Protein AF-A0A484ZWS9-F1 (afdb_monomer_lite)

Sequence (128 aa):
MSVKRSVTTTIARMLIAIVVLSVLSTGLAIITLIASRTDAEAVNISGSLRMQSYRLAYDLTTNSPDLEEHIRQYDLSLKAPALAEFKRFYSPSDIQNEYRLLLERWSLLESELKGNRPKTISISYQTM

Radius of gyration: 26.7 Å; chains: 1; bounding box: 57×37×85 Å

pLDDT: mean 86.54, std 16.86, range [37.75, 98.31]

Organism: NCBI:txid82979

Secondary structure (DSSP, 8-state):
------HHHHHHHHHHHHHHHHHHHHHHHHHHHHHHTTHHHHHHHHHHHHHHHHHHHHHHHHT-TTHHHHHHHHHHHHT-HHHHGGGSTTS-HHHHHHHHHHHHHHHHHHHHHTT---S---------

InterPro domains:
  IPR029095 NarX-like, N-terminal [PF13675] (35-113)
  IPR042295 NarX-like, N-terminal domain superfamily [G3DSA:1.20.120.960] (38-126)

Foldseek 3Di:
DDDDDDPVVVVVVVVVVVVVVVCVVVV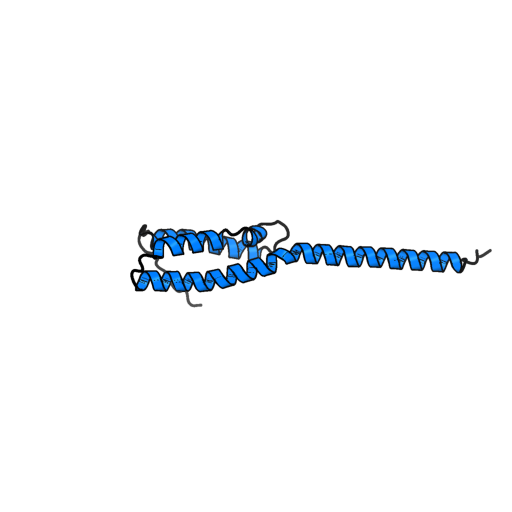VVVVVCVVCVLVVVLVVLVVVLVVLVVVLVVCVVVVNPCNVVSLVVSVCSLPPPSLVVCPDPPHDVVSVVVSVVVVVVSVQVSCVSVVNDDPDDPPPPPDD

Structure (mmCIF, N/CA/C/O backbone):
data_AF-A0A484ZWS9-F1
#
_entry.id   AF-A0A484ZWS9-F1
#
loop_
_atom_site.group_PDB
_atom_site.id
_atom_site.type_symbol
_atom_site.label_atom_id
_atom_site.label_alt_id
_atom_site.label_comp_id
_atom_site.label_asym_id
_atom_site.label_entity_id
_atom_site.label_seq_id
_atom_site.pdbx_PDB_ins_code
_atom_site.Cartn_x
_atom_site.Cartn_y
_atom_site.Cartn_z
_atom_site.occupancy
_atom_site.B_iso_or_equiv
_atom_site.auth_seq_id
_atom_site.auth_comp_id
_atom_site.auth_asym_id
_atom_site.auth_atom_id
_atom_site.pdbx_PDB_model_num
ATOM 1 N N . MET A 1 1 ? 30.458 -8.458 -58.199 1.00 43.34 1 MET A N 1
ATOM 2 C CA . MET A 1 1 ? 31.166 -7.244 -57.736 1.00 43.34 1 MET A CA 1
ATOM 3 C C . MET A 1 1 ? 30.618 -6.896 -56.354 1.00 43.34 1 MET A C 1
ATOM 5 O O . MET A 1 1 ? 29.456 -6.534 -56.252 1.00 43.34 1 MET A O 1
ATOM 9 N N . SER A 1 2 ? 31.375 -7.154 -55.282 1.00 51.84 2 SER A N 1
ATOM 10 C CA . SER A 1 2 ? 30.910 -6.920 -53.904 1.00 51.84 2 SER A CA 1
ATOM 11 C C . SER A 1 2 ? 30.944 -5.421 -53.612 1.00 51.84 2 SER A C 1
ATOM 13 O O . SER A 1 2 ? 32.006 -4.802 -53.694 1.00 51.84 2 SER A O 1
ATOM 15 N N . VAL A 1 3 ? 29.790 -4.818 -53.330 1.00 62.91 3 VAL A N 1
ATOM 16 C CA . VAL A 1 3 ? 29.708 -3.402 -52.959 1.00 62.91 3 VAL A CA 1
ATOM 17 C C . VAL A 1 3 ? 30.389 -3.241 -51.598 1.00 62.91 3 VAL A C 1
ATOM 19 O O . VAL A 1 3 ? 29.860 -3.688 -50.578 1.00 62.91 3 VAL A O 1
ATOM 22 N N . LYS A 1 4 ? 31.584 -2.632 -51.568 1.00 63.12 4 LYS A N 1
ATOM 23 C CA . LYS A 1 4 ? 32.278 -2.291 -50.317 1.00 63.12 4 LYS A CA 1
ATOM 24 C C . LYS A 1 4 ? 31.361 -1.376 -49.500 1.00 63.12 4 LYS A C 1
ATOM 26 O O . LYS A 1 4 ? 31.034 -0.276 -49.938 1.00 63.12 4 LYS A O 1
ATOM 31 N N . ARG A 1 5 ? 30.910 -1.835 -48.328 1.00 67.00 5 ARG A N 1
ATOM 32 C CA . ARG A 1 5 ? 30.087 -1.014 -47.429 1.00 67.00 5 ARG A CA 1
ATOM 33 C C . ARG A 1 5 ? 30.910 0.186 -46.965 1.00 67.00 5 ARG A C 1
ATOM 35 O O . ARG A 1 5 ? 32.019 0.013 -46.467 1.00 67.00 5 ARG A O 1
ATOM 42 N N . SER A 1 6 ? 30.364 1.390 -47.126 1.00 83.69 6 SER A N 1
ATOM 43 C CA . SER A 1 6 ? 30.998 2.608 -46.622 1.00 83.69 6 SER A CA 1
ATOM 44 C C . SER A 1 6 ? 31.095 2.560 -45.095 1.00 83.69 6 SER A C 1
ATOM 46 O O . SER A 1 6 ? 30.120 2.246 -44.398 1.00 83.69 6 SER A O 1
ATOM 48 N N . VAL A 1 7 ? 32.279 2.884 -44.574 1.00 85.75 7 VAL A N 1
ATOM 49 C CA . VAL A 1 7 ? 32.543 2.996 -43.134 1.00 85.75 7 VAL A CA 1
ATOM 50 C C . VAL A 1 7 ? 31.594 4.023 -42.510 1.00 85.75 7 VAL A C 1
ATOM 52 O O . VAL A 1 7 ? 30.977 3.738 -41.488 1.00 85.75 7 VAL A O 1
ATOM 55 N N . THR A 1 8 ? 31.363 5.152 -43.184 1.00 89.50 8 THR A N 1
ATOM 56 C CA . THR A 1 8 ? 30.442 6.210 -42.742 1.00 89.50 8 THR A CA 1
ATOM 57 C C . THR A 1 8 ? 29.016 5.697 -42.564 1.00 89.50 8 THR A C 1
ATOM 59 O O . THR A 1 8 ? 28.387 5.961 -41.544 1.00 89.50 8 THR A O 1
ATOM 62 N N . THR A 1 9 ? 28.504 4.909 -43.516 1.00 89.06 9 THR A N 1
ATOM 63 C CA . THR A 1 9 ? 27.156 4.325 -43.417 1.00 89.06 9 THR A CA 1
ATOM 64 C C . THR A 1 9 ? 27.061 3.320 -42.270 1.00 89.06 9 THR A C 1
ATOM 66 O O . THR A 1 9 ? 26.025 3.221 -41.617 1.00 89.06 9 THR A O 1
ATOM 69 N N . THR A 1 10 ? 28.140 2.582 -42.005 1.00 91.06 10 THR A N 1
ATOM 70 C CA . THR A 1 10 ? 28.199 1.626 -40.892 1.00 91.06 10 THR A CA 1
ATOM 71 C C . THR A 1 10 ? 28.196 2.357 -39.549 1.00 91.06 10 THR A C 1
ATOM 73 O O . THR A 1 10 ? 27.390 2.022 -38.685 1.00 91.06 10 THR A O 1
ATOM 76 N N . ILE A 1 11 ? 29.009 3.408 -39.404 1.00 94.38 11 ILE A N 1
ATOM 77 C CA . ILE A 1 11 ? 29.041 4.263 -38.208 1.00 94.38 11 ILE A CA 1
ATOM 78 C C . ILE A 1 11 ? 27.679 4.921 -37.971 1.00 94.38 11 ILE A C 1
ATOM 80 O O . ILE A 1 11 ? 27.149 4.824 -36.869 1.00 94.38 11 ILE A O 1
ATOM 84 N N . ALA A 1 12 ? 27.067 5.516 -38.999 1.00 95.12 12 ALA A N 1
ATOM 85 C CA . ALA A 1 12 ? 25.756 6.151 -38.873 1.00 95.12 12 ALA A CA 1
ATOM 86 C C . ALA A 1 12 ? 24.679 5.166 -38.384 1.00 95.12 12 ALA A C 1
ATOM 88 O O . ALA A 1 12 ? 23.909 5.490 -37.485 1.00 95.12 12 ALA A O 1
ATOM 89 N N . ARG A 1 13 ? 24.658 3.935 -38.915 1.00 94.94 13 ARG A N 1
ATOM 90 C CA . ARG A 1 13 ? 23.730 2.886 -38.459 1.00 94.94 13 ARG A CA 1
ATOM 91 C C . ARG A 1 13 ? 23.970 2.486 -37.006 1.00 94.94 13 ARG A C 1
ATOM 93 O O . ARG A 1 13 ? 23.000 2.310 -36.277 1.00 94.94 13 ARG A O 1
ATOM 100 N N . MET A 1 14 ? 25.229 2.357 -36.584 1.00 96.75 14 MET A N 1
ATOM 101 C CA . MET A 1 14 ? 25.560 2.044 -35.190 1.00 96.75 14 MET A CA 1
ATOM 102 C C . MET A 1 14 ? 25.134 3.170 -34.247 1.00 96.75 14 MET A C 1
ATOM 104 O O . MET A 1 14 ? 24.515 2.893 -33.227 1.00 96.75 14 MET A O 1
ATOM 108 N N . LEU A 1 15 ? 25.388 4.433 -34.604 1.00 97.56 15 LEU A N 1
ATOM 109 C CA . LEU A 1 15 ? 24.958 5.583 -33.806 1.00 97.56 15 LEU A CA 1
ATOM 110 C C . LEU A 1 15 ? 23.432 5.651 -33.685 1.00 97.56 15 LEU A C 1
ATOM 112 O O . LEU A 1 15 ? 22.921 5.836 -32.586 1.00 97.56 15 LEU A O 1
ATOM 116 N N . ILE A 1 16 ? 22.698 5.423 -34.780 1.00 97.75 16 ILE A N 1
ATOM 117 C CA . ILE A 1 16 ? 21.231 5.336 -34.743 1.00 97.75 16 ILE A CA 1
ATOM 118 C C . ILE A 1 16 ? 20.784 4.192 -33.827 1.00 97.75 16 ILE A C 1
ATOM 120 O O . ILE A 1 16 ? 19.908 4.396 -32.993 1.00 97.75 16 ILE A O 1
ATOM 124 N N . ALA A 1 17 ? 21.396 3.010 -33.936 1.00 97.69 17 ALA A N 1
ATOM 125 C CA . ALA A 1 17 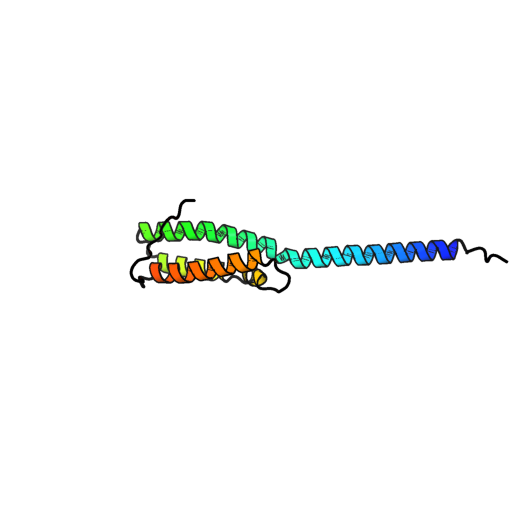? 21.059 1.873 -33.083 1.00 97.69 17 ALA A CA 1
ATOM 126 C C . ALA A 1 17 ? 21.303 2.173 -31.594 1.00 97.69 17 ALA A C 1
ATOM 128 O O . ALA A 1 17 ? 20.456 1.848 -30.765 1.00 97.69 17 ALA A O 1
ATOM 129 N N . ILE A 1 18 ? 22.410 2.844 -31.259 1.00 98.19 18 ILE A N 1
ATOM 130 C CA . ILE A 1 18 ? 22.720 3.282 -29.890 1.00 98.19 18 ILE A CA 1
ATOM 131 C C . ILE A 1 18 ? 21.664 4.271 -29.387 1.00 98.19 18 ILE A C 1
ATOM 133 O O . ILE A 1 18 ? 21.163 4.115 -28.276 1.00 98.19 18 ILE A O 1
ATOM 137 N N . VAL A 1 19 ? 21.294 5.266 -30.199 1.00 98.31 19 VAL A N 1
ATOM 138 C CA . VAL A 1 19 ? 20.271 6.255 -29.828 1.00 98.31 19 VAL A CA 1
ATOM 139 C C . VAL A 1 19 ? 18.919 5.582 -29.605 1.00 98.31 19 VAL A C 1
ATOM 141 O O . VAL A 1 19 ? 18.278 5.834 -28.589 1.00 98.31 19 VAL A O 1
ATOM 144 N N . VAL A 1 20 ? 18.502 4.689 -30.505 1.00 98.25 20 VAL A N 1
ATOM 145 C CA . VAL A 1 20 ? 17.245 3.940 -30.366 1.00 98.25 20 VAL A CA 1
ATOM 146 C C . VAL A 1 20 ? 17.254 3.099 -29.092 1.00 98.25 20 VAL A C 1
ATOM 148 O O . VAL A 1 20 ? 16.303 3.162 -28.316 1.00 98.25 20 VAL A O 1
ATOM 151 N N . LEU A 1 21 ? 18.335 2.358 -28.834 1.00 98.06 21 LEU A N 1
ATOM 152 C CA . LEU A 1 21 ? 18.462 1.550 -27.622 1.00 98.06 21 LEU A CA 1
ATOM 153 C C . LEU A 1 21 ? 18.415 2.413 -26.353 1.00 98.06 21 LEU A C 1
ATOM 155 O O . LEU A 1 21 ? 17.763 2.034 -25.381 1.00 98.06 21 LEU A O 1
ATOM 159 N N . SER A 1 22 ? 19.065 3.579 -26.375 1.00 98.25 22 SER A N 1
ATOM 160 C CA . SER A 1 22 ? 19.053 4.541 -25.270 1.00 98.25 22 SER A CA 1
ATOM 161 C C . SER A 1 22 ? 17.636 5.045 -24.986 1.00 98.25 22 SER A C 1
ATOM 163 O O . SER A 1 22 ? 17.155 4.919 -23.863 1.00 98.25 22 SER A O 1
ATOM 165 N N . VAL A 1 23 ? 16.915 5.505 -26.016 1.00 98.19 23 VAL A N 1
ATOM 166 C CA . VAL A 1 23 ? 15.531 5.993 -25.881 1.0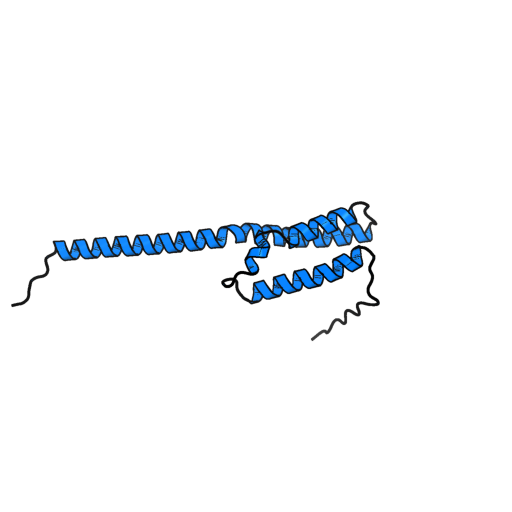0 98.19 23 VAL A CA 1
ATOM 167 C C . VAL A 1 23 ? 14.602 4.905 -25.348 1.00 98.19 23 VAL A C 1
ATOM 169 O O . VAL A 1 23 ? 13.801 5.175 -24.455 1.00 98.19 23 VAL A O 1
ATOM 172 N N . LEU A 1 24 ? 14.723 3.671 -25.842 1.00 98.19 24 LEU A N 1
ATOM 173 C CA . LEU A 1 24 ? 13.927 2.545 -25.349 1.00 98.19 24 LEU A CA 1
ATOM 174 C C . LEU A 1 24 ? 14.231 2.232 -23.880 1.00 98.19 24 LEU A C 1
ATOM 176 O O . LEU A 1 24 ? 13.308 2.034 -23.092 1.00 98.19 24 LEU A O 1
ATOM 180 N N . SER A 1 25 ? 15.510 2.234 -23.500 1.00 97.81 25 SER A N 1
ATOM 181 C CA . SER A 1 25 ? 15.939 1.955 -22.125 1.00 97.81 25 SER A CA 1
ATOM 182 C C . SER A 1 25 ? 15.445 3.031 -21.157 1.00 97.81 25 SER A C 1
ATOM 184 O O . SER A 1 25 ? 14.876 2.715 -20.114 1.00 97.81 25 SER A O 1
ATOM 186 N N . THR A 1 26 ? 15.597 4.307 -21.517 1.00 97.75 26 THR A N 1
ATOM 187 C CA . THR A 1 26 ? 15.095 5.431 -20.718 1.00 97.75 26 THR A CA 1
ATOM 188 C C . THR A 1 26 ? 13.572 5.436 -20.652 1.00 97.75 26 THR A C 1
ATOM 190 O O . THR A 1 26 ? 13.013 5.656 -19.582 1.00 97.75 26 THR A O 1
ATOM 193 N N . GLY A 1 27 ? 12.890 5.145 -21.762 1.00 97.12 27 GLY A N 1
ATOM 194 C CA . GLY A 1 27 ? 11.435 5.022 -21.797 1.00 97.12 27 GLY A CA 1
ATOM 195 C C . GLY A 1 27 ? 10.931 3.942 -20.840 1.00 97.12 27 GLY A C 1
ATOM 196 O O . GLY A 1 27 ? 10.044 4.209 -20.033 1.00 97.12 27 GLY A O 1
ATOM 197 N N . LEU A 1 28 ? 11.551 2.758 -20.859 1.00 96.06 28 LEU A N 1
ATOM 198 C CA . LEU A 1 28 ? 11.225 1.680 -19.925 1.00 96.06 28 LEU A CA 1
ATOM 199 C C . LEU A 1 28 ? 11.484 2.091 -18.469 1.00 96.06 28 LEU A C 1
ATOM 201 O O . LEU A 1 28 ? 10.635 1.860 -17.614 1.00 96.06 28 LEU A O 1
ATOM 205 N N . ALA A 1 29 ? 12.611 2.749 -18.187 1.00 95.62 29 ALA A N 1
ATOM 206 C CA . ALA A 1 29 ? 12.926 3.230 -16.843 1.00 95.62 29 ALA A CA 1
ATOM 207 C C . ALA A 1 29 ? 11.890 4.243 -16.323 1.00 95.62 29 ALA A C 1
ATOM 209 O O . ALA A 1 29 ? 11.469 4.156 -15.171 1.00 95.62 29 ALA A O 1
ATOM 210 N N . ILE A 1 30 ? 11.439 5.171 -17.174 1.00 95.25 30 ILE A N 1
ATOM 211 C CA . ILE A 1 30 ? 10.395 6.143 -16.827 1.00 95.25 30 ILE A CA 1
ATOM 212 C C . ILE A 1 30 ? 9.061 5.437 -16.565 1.00 95.25 30 ILE A C 1
ATOM 214 O O . ILE A 1 30 ? 8.397 5.762 -15.585 1.00 95.25 30 ILE A O 1
ATOM 218 N N . ILE A 1 31 ? 8.676 4.460 -17.393 1.00 90.06 31 ILE A N 1
ATOM 219 C CA . ILE A 1 31 ? 7.446 3.677 -17.185 1.00 90.06 31 ILE A CA 1
ATOM 220 C C . ILE A 1 31 ? 7.491 2.966 -15.829 1.00 90.06 31 ILE A C 1
ATOM 222 O O . ILE A 1 31 ? 6.538 3.072 -15.059 1.00 90.06 31 ILE A O 1
ATOM 226 N N . THR A 1 32 ? 8.604 2.304 -15.506 1.00 88.50 32 THR A N 1
ATOM 227 C CA . THR A 1 32 ? 8.796 1.643 -14.208 1.00 88.50 32 THR A CA 1
ATOM 228 C C . THR A 1 32 ? 8.716 2.634 -13.048 1.00 88.50 32 THR A C 1
ATOM 230 O O . THR A 1 32 ? 8.077 2.343 -12.043 1.00 88.50 32 THR A O 1
ATOM 233 N N . LEU A 1 33 ? 9.311 3.823 -13.188 1.00 88.19 33 LEU A N 1
ATOM 234 C CA . LEU A 1 33 ? 9.272 4.862 -12.156 1.00 88.19 33 LEU A CA 1
ATOM 235 C C . LEU A 1 33 ? 7.862 5.429 -11.937 1.00 88.19 33 LEU A C 1
ATOM 237 O O . LEU A 1 33 ? 7.466 5.695 -10.806 1.00 88.19 33 LEU A O 1
ATOM 241 N N . ILE A 1 34 ? 7.099 5.634 -13.012 1.00 84.44 34 ILE A N 1
ATOM 242 C CA . ILE A 1 34 ? 5.707 6.089 -12.915 1.00 84.44 34 ILE A CA 1
ATOM 243 C C . ILE A 1 34 ? 4.859 5.016 -12.232 1.00 84.44 34 ILE A C 1
ATOM 245 O O . ILE A 1 34 ? 4.042 5.353 -11.377 1.00 84.44 34 ILE A O 1
ATOM 249 N N . ALA A 1 35 ? 5.076 3.744 -12.578 1.00 79.00 35 ALA A N 1
ATOM 250 C CA . ALA A 1 35 ? 4.380 2.623 -11.962 1.00 79.00 35 ALA A CA 1
ATOM 251 C C . ALA A 1 35 ? 4.705 2.476 -10.465 1.00 79.00 35 ALA A C 1
ATOM 253 O O . ALA A 1 35 ? 3.805 2.153 -9.704 1.00 79.00 35 ALA A O 1
ATOM 254 N N . SER A 1 36 ? 5.941 2.761 -10.034 1.00 81.88 36 SER A N 1
ATOM 255 C CA . SER A 1 36 ? 6.357 2.596 -8.632 1.00 81.88 36 SER A CA 1
ATOM 256 C C . SER A 1 36 ? 6.097 3.802 -7.725 1.00 81.88 36 SER A C 1
ATOM 258 O O . SER A 1 36 ? 6.314 3.731 -6.514 1.00 81.88 36 SER A O 1
ATOM 260 N N . ARG A 1 37 ? 5.642 4.937 -8.272 1.00 81.81 37 ARG A N 1
ATOM 261 C CA . ARG A 1 37 ? 5.449 6.179 -7.502 1.00 81.81 37 ARG A CA 1
ATOM 262 C C . ARG A 1 37 ? 4.488 5.995 -6.322 1.00 81.81 37 ARG A C 1
ATOM 264 O O . ARG A 1 37 ? 4.674 6.614 -5.278 1.00 81.81 37 ARG A O 1
ATOM 271 N N . THR A 1 38 ? 3.456 5.183 -6.504 1.00 81.88 38 THR A N 1
ATOM 272 C CA . THR A 1 38 ? 2.404 4.913 -5.515 1.00 81.88 38 THR A CA 1
ATOM 273 C C . THR A 1 38 ? 2.764 3.773 -4.569 1.00 81.88 38 THR A C 1
ATOM 275 O O . THR A 1 38 ? 2.211 3.718 -3.473 1.00 81.88 38 THR A O 1
ATOM 278 N N . ASP A 1 39 ? 3.742 2.929 -4.914 1.00 87.12 39 ASP A N 1
ATOM 279 C CA . ASP A 1 39 ? 4.162 1.795 -4.082 1.00 87.12 39 ASP A CA 1
ATOM 280 C C . ASP A 1 39 ? 4.686 2.256 -2.717 1.00 87.12 39 ASP A C 1
ATOM 282 O O . ASP A 1 39 ? 4.331 1.691 -1.683 1.00 87.12 39 ASP A O 1
ATOM 286 N N . ALA A 1 40 ? 5.494 3.321 -2.681 1.00 89.69 40 ALA A N 1
ATOM 287 C CA . ALA A 1 40 ? 6.024 3.860 -1.426 1.00 89.69 40 ALA A CA 1
ATOM 288 C C . ALA A 1 40 ? 4.908 4.391 -0.506 1.00 89.69 40 ALA A C 1
ATOM 290 O O . ALA A 1 40 ? 4.948 4.201 0.712 1.00 89.69 40 ALA A O 1
ATOM 291 N N . GLU A 1 41 ? 3.894 5.031 -1.088 1.00 92.81 41 GLU A N 1
ATOM 292 C CA . GLU A 1 41 ? 2.722 5.513 -0.359 1.00 92.81 41 GLU A CA 1
ATOM 293 C C . GLU A 1 41 ? 1.870 4.341 0.145 1.00 92.81 41 GLU A C 1
ATOM 295 O O . GLU A 1 41 ? 1.511 4.301 1.322 1.00 92.81 41 GLU A O 1
ATOM 300 N N . ALA A 1 42 ? 1.624 3.345 -0.708 1.00 92.56 42 ALA A N 1
ATOM 301 C CA . ALA A 1 42 ? 0.880 2.141 -0.365 1.00 92.56 42 ALA A CA 1
ATOM 302 C C . ALA A 1 42 ? 1.543 1.357 0.780 1.00 92.56 42 ALA A C 1
ATOM 304 O O . ALA A 1 42 ? 0.857 0.921 1.709 1.00 92.56 42 ALA A O 1
ATOM 305 N N . VAL A 1 43 ? 2.875 1.227 0.774 1.00 92.88 43 VAL A N 1
ATOM 306 C CA . VAL A 1 43 ? 3.640 0.596 1.862 1.00 92.88 43 VAL A CA 1
ATOM 307 C C . VAL A 1 43 ? 3.516 1.393 3.162 1.00 92.88 43 VAL A C 1
ATOM 309 O O . VAL A 1 43 ? 3.269 0.801 4.214 1.00 92.88 43 VAL A O 1
ATOM 312 N N . ASN A 1 44 ? 3.636 2.723 3.112 1.00 94.88 44 ASN A N 1
ATOM 313 C CA . ASN A 1 44 ? 3.504 3.570 4.300 1.00 94.88 44 ASN A CA 1
ATOM 314 C C . ASN A 1 44 ? 2.099 3.471 4.918 1.00 94.88 44 ASN A C 1
ATOM 316 O O . ASN A 1 44 ? 1.955 3.255 6.123 1.00 94.88 44 ASN A O 1
ATOM 320 N N . ILE A 1 45 ? 1.055 3.549 4.088 1.00 96.25 45 ILE A N 1
ATOM 321 C CA . ILE A 1 45 ? -0.333 3.401 4.538 1.00 96.25 45 ILE A CA 1
ATOM 322 C C . ILE A 1 45 ? -0.556 2.006 5.122 1.00 96.25 45 ILE A C 1
ATOM 324 O O . ILE A 1 45 ? -1.101 1.896 6.220 1.00 96.25 45 ILE A O 1
ATOM 328 N N . SER A 1 46 ? -0.067 0.953 4.466 1.00 94.38 46 SER A N 1
ATOM 329 C CA . SER A 1 46 ? -0.143 -0.422 4.981 1.00 94.38 46 SER A CA 1
ATOM 330 C C . SER A 1 46 ? 0.549 -0.571 6.342 1.00 94.38 46 SER A C 1
ATOM 332 O O . SER A 1 46 ? 0.017 -1.211 7.251 1.00 94.38 46 SER A O 1
ATOM 334 N N . GLY A 1 47 ? 1.703 0.075 6.525 1.00 96.06 47 GLY A N 1
ATOM 335 C CA . GLY A 1 47 ? 2.383 0.163 7.817 1.00 96.06 47 GLY A CA 1
ATOM 336 C C . GLY A 1 47 ? 1.538 0.882 8.872 1.00 96.06 47 GLY A C 1
ATOM 337 O O . GLY A 1 47 ? 1.379 0.381 9.988 1.00 96.06 47 GLY A O 1
ATOM 338 N N . SER A 1 48 ? 0.926 2.012 8.510 1.00 97.12 48 SER A N 1
ATOM 339 C CA . SER A 1 48 ? 0.037 2.763 9.401 1.00 97.12 48 SER A CA 1
ATOM 340 C C . SER A 1 48 ? -1.206 1.962 9.802 1.00 97.12 48 SER A C 1
ATOM 342 O O . SER A 1 48 ? -1.601 2.022 10.961 1.00 97.12 48 SER A O 1
ATOM 344 N N . LEU A 1 49 ? -1.784 1.154 8.904 1.00 97.94 49 LEU A N 1
ATOM 345 C CA . LEU A 1 49 ? -2.954 0.320 9.196 1.00 97.94 49 LEU A CA 1
ATOM 346 C C . LEU A 1 49 ? -2.658 -0.676 10.316 1.00 97.94 49 LEU A C 1
ATOM 348 O O . LEU A 1 49 ? -3.480 -0.846 11.209 1.00 97.94 49 LEU A O 1
ATOM 352 N N . ARG A 1 50 ? -1.459 -1.273 10.343 1.00 97.31 50 ARG A N 1
ATOM 353 C CA . ARG A 1 50 ? -1.041 -2.145 11.454 1.00 97.31 50 ARG A CA 1
ATOM 354 C C . ARG A 1 50 ? -1.027 -1.395 12.784 1.00 97.31 50 ARG A C 1
ATOM 356 O O . ARG A 1 50 ? -1.519 -1.918 13.779 1.00 97.31 50 ARG A O 1
ATOM 363 N N . MET A 1 51 ? -0.494 -0.172 12.797 1.00 98.12 51 MET A N 1
ATOM 364 C CA . MET A 1 51 ? -0.484 0.673 13.997 1.00 98.12 51 MET A CA 1
ATOM 365 C C . MET A 1 51 ? -1.900 1.063 14.425 1.00 98.12 51 MET A C 1
ATOM 367 O O . MET A 1 51 ? -2.231 0.992 15.608 1.00 98.12 51 MET A O 1
ATOM 371 N N . GLN A 1 52 ? -2.757 1.419 13.469 1.00 98.19 52 GLN A N 1
ATOM 372 C CA . GLN A 1 52 ? -4.145 1.772 13.738 1.00 98.19 52 GLN A CA 1
ATOM 373 C C . GLN A 1 52 ? -4.957 0.568 14.241 1.00 98.19 52 GLN A C 1
ATOM 375 O O . GLN A 1 52 ? -5.770 0.748 15.140 1.00 98.19 52 GLN A O 1
ATOM 380 N N . SER A 1 53 ? -4.691 -0.656 13.768 1.00 97.62 53 SER A N 1
ATOM 381 C CA . SER A 1 53 ? -5.311 -1.876 14.310 1.00 97.62 53 SER A CA 1
ATOM 382 C C . SER A 1 53 ? -5.032 -2.045 15.807 1.00 97.62 53 SER A C 1
ATOM 384 O O . SER A 1 53 ? -5.947 -2.337 16.575 1.00 97.62 53 SER A O 1
ATOM 386 N N . TYR A 1 54 ? -3.784 -1.835 16.244 1.00 97.81 54 TYR A N 1
ATOM 387 C CA . TYR A 1 54 ? -3.443 -1.887 17.672 1.00 97.81 54 TYR A CA 1
ATOM 388 C C . TYR A 1 54 ? -4.110 -0.764 18.464 1.00 97.81 54 TYR A C 1
ATOM 390 O O . TYR A 1 54 ? -4.586 -1.002 19.572 1.00 97.81 54 TYR A O 1
ATOM 398 N N . ARG A 1 55 ? -4.183 0.441 17.888 1.00 97.62 55 ARG A N 1
ATOM 399 C CA . ARG A 1 55 ? -4.880 1.576 18.499 1.00 97.62 55 ARG A CA 1
ATOM 400 C C . ARG A 1 55 ? -6.360 1.267 18.735 1.00 97.62 55 ARG A C 1
ATOM 402 O O . ARG A 1 55 ? -6.821 1.453 19.849 1.00 97.62 55 ARG A O 1
ATOM 409 N N . LEU A 1 56 ? -7.060 0.693 17.755 1.00 97.31 56 LEU A N 1
ATOM 410 C CA . LEU A 1 56 ? -8.462 0.282 17.911 1.00 97.31 56 LEU A CA 1
ATOM 411 C C . LEU A 1 56 ? -8.653 -0.747 19.033 1.00 97.31 56 LEU A C 1
ATOM 413 O O . LEU A 1 56 ? -9.580 -0.631 19.831 1.00 97.31 56 LEU A O 1
ATOM 417 N N . ALA A 1 57 ? -7.761 -1.738 19.132 1.00 95.75 57 ALA A N 1
ATOM 418 C CA . ALA A 1 57 ? -7.802 -2.715 20.220 1.00 95.75 57 ALA A CA 1
ATOM 419 C C . ALA A 1 57 ? -7.566 -2.060 21.597 1.00 95.75 57 ALA A C 1
ATOM 421 O O . ALA A 1 57 ? -8.224 -2.403 22.582 1.00 95.75 57 ALA A O 1
ATOM 422 N N . TYR A 1 58 ? -6.650 -1.095 21.671 1.00 96.56 58 TYR A N 1
ATOM 423 C CA . TYR A 1 58 ? -6.387 -0.327 22.886 1.00 96.56 58 TYR A CA 1
ATOM 424 C C . TYR A 1 58 ? -7.579 0.561 23.274 1.00 96.56 58 TYR A C 1
ATOM 426 O O . TYR A 1 58 ? -8.023 0.531 24.421 1.00 96.56 58 TYR A O 1
ATOM 434 N N . ASP A 1 59 ? -8.155 1.288 22.320 1.00 96.25 59 ASP A N 1
ATOM 435 C CA . ASP A 1 59 ? -9.321 2.147 22.539 1.00 96.25 59 ASP A CA 1
ATOM 436 C C . ASP A 1 59 ? -10.528 1.347 23.035 1.00 96.25 59 ASP A C 1
ATOM 438 O O . ASP A 1 59 ? -11.223 1.770 23.960 1.00 96.25 59 ASP A O 1
ATOM 442 N N . LEU A 1 60 ? -10.733 0.150 22.478 1.00 92.75 60 LEU A N 1
ATOM 443 C CA . LEU A 1 60 ? -11.792 -0.758 22.903 1.00 92.75 60 LEU A CA 1
ATOM 444 C C . LEU A 1 60 ? -11.593 -1.246 24.345 1.00 92.75 60 LEU A C 1
ATOM 446 O O . LEU A 1 60 ? -12.544 -1.279 25.121 1.00 92.75 60 LEU A O 1
ATOM 450 N N . THR A 1 61 ? -10.367 -1.618 24.727 1.00 93.88 61 THR A N 1
ATOM 451 C CA . THR A 1 61 ? -10.090 -2.134 26.084 1.00 93.88 61 THR A CA 1
ATOM 452 C C . THR A 1 61 ? -10.093 -1.042 27.153 1.00 93.88 61 THR A C 1
ATOM 454 O O . THR A 1 61 ? -10.349 -1.329 28.322 1.00 93.88 61 THR A O 1
ATOM 457 N N . THR A 1 62 ? -9.854 0.210 26.763 1.00 95.25 62 THR A N 1
ATOM 458 C CA . THR A 1 62 ? -9.825 1.369 27.667 1.00 95.25 62 THR A CA 1
ATOM 459 C C . THR A 1 62 ? -11.127 2.171 27.687 1.00 95.25 62 THR A C 1
ATOM 461 O O . THR A 1 62 ? -11.234 3.110 28.472 1.00 95.25 62 THR A O 1
ATOM 464 N N . ASN A 1 63 ? -12.134 1.787 26.889 1.00 92.81 63 ASN A N 1
ATOM 465 C CA . ASN A 1 63 ? -13.363 2.562 26.665 1.00 92.81 63 ASN A CA 1
ATOM 466 C C . ASN A 1 63 ? -13.063 4.015 26.256 1.00 92.81 63 ASN A C 1
ATOM 468 O O . ASN A 1 63 ? -13.650 4.963 26.781 1.00 92.81 63 ASN A O 1
ATOM 472 N N . SER A 1 64 ? -12.110 4.179 25.339 1.00 94.69 64 SER A N 1
ATOM 473 C CA . SER A 1 64 ? -11.685 5.482 24.839 1.00 94.69 64 SER A CA 1
ATOM 474 C C . SER A 1 64 ? -12.852 6.220 24.163 1.00 94.69 64 SER A C 1
ATOM 476 O O . SER A 1 64 ? -13.547 5.625 23.332 1.00 94.69 64 SER A O 1
ATOM 478 N N . PRO A 1 65 ? -13.064 7.519 24.454 1.00 94.62 65 PRO A N 1
ATOM 479 C CA . PRO A 1 65 ? -14.076 8.325 23.770 1.00 94.62 65 PRO A CA 1
ATOM 480 C C . PRO A 1 65 ? -13.757 8.538 22.279 1.00 94.62 65 PRO A C 1
ATOM 482 O O . PRO A 1 65 ? -14.654 8.882 21.510 1.00 94.62 65 PRO A O 1
ATOM 485 N N . ASP A 1 66 ? -12.510 8.297 21.862 1.00 95.69 66 ASP A N 1
ATOM 486 C CA . ASP A 1 66 ? -12.033 8.523 20.494 1.00 95.69 66 ASP A CA 1
ATOM 487 C C . ASP A 1 66 ? -12.206 7.300 19.576 1.00 95.69 66 ASP A C 1
ATOM 489 O O . ASP A 1 66 ? -11.896 7.375 18.385 1.00 95.69 66 ASP A O 1
ATOM 493 N N . LEU A 1 67 ? -12.725 6.176 20.094 1.00 95.19 67 LEU A N 1
ATOM 494 C CA . LEU A 1 67 ? -12.853 4.916 19.352 1.00 95.19 67 LEU A CA 1
ATOM 495 C C . LEU A 1 67 ? -13.565 5.103 18.001 1.00 95.19 67 LEU A C 1
ATOM 497 O O . LEU A 1 67 ? -13.061 4.667 16.969 1.00 95.19 67 LEU A O 1
ATOM 501 N N . GLU A 1 68 ? -14.703 5.798 17.984 1.00 95.06 68 GLU A N 1
ATOM 502 C CA . GLU A 1 68 ? -15.473 6.050 16.755 1.00 95.06 68 GLU A CA 1
ATOM 503 C C . GLU A 1 68 ? -14.700 6.877 15.719 1.00 95.06 68 GLU A C 1
ATOM 505 O O . GLU A 1 68 ? -14.821 6.653 14.512 1.00 95.06 68 GLU A O 1
ATOM 510 N N . GLU A 1 69 ? -13.886 7.833 16.167 1.00 97.25 69 GLU A N 1
ATOM 511 C CA . GLU A 1 69 ? -13.036 8.615 15.272 1.00 97.25 69 GLU A CA 1
ATOM 512 C C . GLU A 1 69 ? -11.904 7.755 14.709 1.00 97.25 69 GLU A C 1
ATOM 514 O O . GLU A 1 69 ? -11.664 7.755 13.501 1.00 97.25 69 GLU A O 1
ATOM 519 N N . HIS A 1 70 ? -11.248 6.954 15.545 1.00 97.81 70 HIS A N 1
ATOM 520 C CA . HIS A 1 70 ? -10.187 6.067 15.083 1.00 97.81 70 HIS A CA 1
ATOM 521 C C . HIS A 1 70 ? -10.698 4.957 14.153 1.00 97.81 70 HIS A C 1
ATOM 523 O O . HIS A 1 70 ? -9.968 4.572 13.237 1.00 97.81 70 HIS A O 1
ATOM 529 N N . ILE A 1 71 ? -11.947 4.497 14.306 1.00 97.69 71 ILE A N 1
ATOM 530 C CA . ILE A 1 71 ? -12.606 3.594 13.346 1.00 97.69 71 ILE A CA 1
ATOM 531 C C . ILE A 1 71 ? -12.743 4.281 11.983 1.00 97.69 71 ILE A C 1
ATOM 533 O O . ILE A 1 71 ? -12.362 3.703 10.964 1.00 97.69 71 ILE A O 1
ATOM 537 N N . ARG A 1 72 ? -13.224 5.533 11.944 1.00 97.56 72 ARG A N 1
ATOM 538 C CA . ARG A 1 72 ? -13.316 6.301 10.689 1.00 97.56 72 ARG A CA 1
ATOM 539 C C . ARG A 1 72 ? -11.949 6.505 10.041 1.00 97.56 72 ARG A C 1
ATOM 541 O O . ARG A 1 72 ? -11.819 6.341 8.831 1.00 97.56 72 ARG A O 1
ATOM 548 N N . GLN A 1 73 ? -10.926 6.837 10.825 1.00 97.94 73 GLN A N 1
ATOM 549 C CA . GLN A 1 73 ? -9.563 7.020 10.315 1.00 97.94 73 GLN A CA 1
ATOM 550 C C . GLN A 1 73 ? -8.983 5.732 9.723 1.00 97.94 73 GLN A C 1
ATOM 552 O O . GLN A 1 73 ? -8.330 5.781 8.674 1.00 97.94 73 GLN A O 1
ATOM 557 N N . TYR A 1 74 ? -9.255 4.589 10.357 1.00 98.06 74 TYR A N 1
ATOM 558 C CA . TYR A 1 74 ? -8.860 3.289 9.828 1.00 98.06 74 TYR A CA 1
ATOM 559 C C . TYR A 1 74 ? -9.530 3.027 8.478 1.00 98.06 74 TYR A C 1
ATOM 561 O O . TYR A 1 74 ? -8.847 2.684 7.514 1.00 98.06 74 TYR A O 1
ATOM 569 N N . ASP A 1 75 ? -10.843 3.257 8.381 1.00 97.56 75 ASP A N 1
ATOM 570 C CA . ASP A 1 75 ? -11.602 3.068 7.141 1.00 97.56 75 ASP A CA 1
ATOM 571 C C . ASP A 1 75 ? -11.082 3.957 5.997 1.00 97.56 75 ASP A C 1
ATOM 573 O O . ASP A 1 75 ? -10.868 3.482 4.878 1.00 97.56 75 ASP A O 1
ATOM 577 N N . LEU A 1 76 ? -10.793 5.229 6.294 1.00 97.31 76 LEU A N 1
ATOM 578 C CA . LEU A 1 76 ? -10.198 6.169 5.340 1.00 97.31 76 LEU A CA 1
ATOM 579 C C . LEU A 1 76 ? -8.814 5.712 4.870 1.00 97.31 76 LEU A C 1
ATOM 581 O O . LEU A 1 76 ? -8.518 5.770 3.678 1.00 97.31 76 LEU A O 1
ATOM 585 N N . SER A 1 77 ? -7.980 5.229 5.793 1.00 97.19 77 SER A N 1
ATOM 586 C CA . SER A 1 77 ? -6.645 4.715 5.474 1.00 97.19 77 SER A CA 1
ATOM 587 C C . SER A 1 77 ? -6.734 3.463 4.600 1.00 97.19 77 SER A C 1
ATOM 589 O O . SER A 1 77 ? -5.999 3.327 3.624 1.00 97.19 77 SER A O 1
ATOM 591 N N . LEU A 1 78 ? -7.676 2.566 4.900 1.00 96.56 78 LEU A N 1
ATOM 592 C CA . LEU A 1 78 ? -7.873 1.322 4.164 1.00 96.56 78 LEU A CA 1
ATOM 593 C C . LEU A 1 78 ? -8.381 1.559 2.736 1.00 96.56 78 LEU A C 1
ATOM 595 O O . LEU A 1 78 ? -8.040 0.810 1.819 1.00 96.56 78 LEU A O 1
ATOM 599 N N . LYS A 1 79 ? -9.186 2.605 2.534 1.00 95.62 79 LYS A N 1
ATOM 600 C CA . LYS A 1 79 ? -9.753 2.992 1.232 1.00 95.62 79 LYS A CA 1
ATOM 601 C C . LYS A 1 79 ? -8.947 4.087 0.527 1.00 95.62 79 LYS A C 1
ATOM 603 O O . LYS A 1 79 ? -9.425 4.650 -0.459 1.00 95.62 79 LYS A O 1
ATOM 608 N N . ALA A 1 80 ? -7.742 4.390 1.010 1.00 95.06 80 ALA A N 1
ATOM 609 C CA . ALA A 1 80 ? -6.901 5.424 0.429 1.00 95.06 80 ALA A CA 1
ATOM 610 C C . ALA A 1 80 ? -6.594 5.140 -1.059 1.00 95.06 80 ALA A C 1
ATOM 612 O O . ALA A 1 80 ? -6.402 3.978 -1.437 1.00 95.06 80 ALA A O 1
ATOM 613 N N . PRO A 1 81 ? -6.488 6.179 -1.912 1.00 91.75 81 PRO A N 1
ATOM 614 C CA . PRO A 1 81 ? -6.267 6.008 -3.350 1.00 91.75 81 PRO A CA 1
ATOM 615 C C . PRO A 1 81 ? -5.044 5.153 -3.704 1.00 91.75 81 PRO A C 1
ATOM 617 O O . PRO A 1 81 ? -5.107 4.373 -4.651 1.00 91.75 81 PRO A O 1
ATOM 620 N N . ALA A 1 82 ? -3.965 5.239 -2.918 1.00 90.81 82 ALA A N 1
ATOM 621 C CA . ALA A 1 82 ? -2.755 4.447 -3.135 1.00 90.81 82 ALA A CA 1
ATOM 622 C C . ALA A 1 82 ? -2.987 2.927 -3.019 1.00 90.81 82 ALA A C 1
ATOM 624 O O . ALA A 1 82 ? -2.333 2.162 -3.717 1.00 90.81 82 ALA A O 1
ATOM 625 N N . LEU A 1 83 ? -3.947 2.475 -2.200 1.00 91.31 83 LEU A N 1
ATOM 626 C CA . LEU A 1 83 ? -4.314 1.053 -2.098 1.00 91.31 83 LEU A CA 1
ATOM 627 C C . LEU A 1 83 ? -5.347 0.639 -3.158 1.00 91.31 83 LEU A C 1
ATOM 629 O O . LEU A 1 83 ? -5.438 -0.531 -3.530 1.00 91.31 83 LEU A O 1
ATOM 633 N N . ALA A 1 84 ? -6.110 1.594 -3.701 1.00 83.38 84 ALA A N 1
ATOM 634 C CA . ALA A 1 84 ? -7.047 1.329 -4.792 1.00 83.38 84 ALA A CA 1
ATOM 635 C C . ALA A 1 84 ? -6.332 0.921 -6.094 1.00 83.38 84 ALA A C 1
ATOM 637 O O . ALA A 1 84 ? -6.926 0.234 -6.929 1.00 83.38 84 ALA A O 1
ATOM 638 N N . GLU A 1 85 ? -5.056 1.288 -6.250 1.00 81.69 85 GLU A N 1
ATOM 639 C CA . GLU A 1 85 ? -4.226 0.902 -7.394 1.00 81.69 85 GLU A CA 1
ATOM 640 C C . GLU A 1 85 ? -4.050 -0.609 -7.533 1.00 81.69 85 GLU A C 1
ATOM 642 O O . GLU A 1 85 ? -3.889 -1.100 -8.649 1.00 81.69 85 GLU A O 1
ATOM 647 N N . PHE A 1 86 ? -4.184 -1.359 -6.437 1.00 81.06 86 PHE A N 1
ATOM 648 C CA . PHE A 1 86 ? -4.109 -2.815 -6.466 1.00 81.06 86 PHE A CA 1
ATOM 649 C C . PHE A 1 86 ? -5.191 -3.447 -7.335 1.00 81.06 86 PHE A C 1
ATOM 651 O O . PHE A 1 86 ? -4.987 -4.547 -7.819 1.00 81.06 86 PHE A O 1
ATOM 658 N N . LYS A 1 87 ? -6.315 -2.767 -7.598 1.00 79.06 87 LYS A N 1
ATOM 659 C CA . LYS A 1 87 ? -7.421 -3.293 -8.420 1.00 79.06 87 LYS A CA 1
ATOM 660 C C . LYS A 1 87 ? -7.165 -3.231 -9.932 1.00 79.06 87 LYS A C 1
ATOM 662 O O . LYS A 1 87 ? -8.055 -3.571 -10.711 1.00 79.06 87 LYS A O 1
ATOM 667 N N . ARG A 1 88 ? -6.008 -2.737 -10.378 1.00 80.81 88 ARG A N 1
ATOM 668 C CA . ARG A 1 88 ? -5.709 -2.577 -11.807 1.00 80.81 88 ARG A CA 1
ATOM 669 C C . ARG A 1 88 ? -5.335 -3.915 -12.451 1.00 80.81 88 ARG A C 1
ATOM 671 O O . ARG A 1 88 ? -4.791 -4.803 -11.807 1.00 80.81 88 ARG A O 1
ATOM 678 N N . PHE A 1 89 ? -5.582 -4.042 -13.758 1.00 80.88 89 PHE A N 1
ATOM 679 C CA . PHE A 1 89 ? -5.390 -5.304 -14.492 1.00 80.88 89 PHE A CA 1
ATOM 680 C C . PHE A 1 89 ? -3.940 -5.823 -14.485 1.00 80.88 89 PHE A C 1
ATOM 682 O O . PHE A 1 89 ? -3.723 -7.014 -14.676 1.00 80.88 89 PHE A O 1
ATOM 689 N N . TYR A 1 90 ? -2.961 -4.932 -14.306 1.00 79.00 90 TYR A N 1
ATOM 690 C CA . TYR A 1 90 ? -1.534 -5.259 -14.292 1.00 79.00 90 TYR A CA 1
ATOM 691 C C . TYR A 1 90 ? -0.989 -5.568 -12.891 1.00 79.00 90 TYR A C 1
ATOM 693 O O . TYR A 1 90 ? 0.178 -5.930 -12.762 1.00 79.00 90 TYR A O 1
ATOM 701 N N . SER A 1 91 ? -1.800 -5.419 -11.841 1.00 83.62 91 SER A N 1
ATOM 702 C CA . SER A 1 91 ? -1.402 -5.772 -10.480 1.00 83.62 91 SER A CA 1
ATOM 703 C C . SER A 1 91 ? -1.428 -7.294 -10.304 1.00 83.62 91 SER A C 1
ATOM 705 O O . SER A 1 91 ? -2.380 -7.930 -10.765 1.00 83.62 91 SER A O 1
ATOM 707 N N . PRO A 1 92 ? -0.444 -7.895 -9.611 1.00 89.25 92 PRO A N 1
ATOM 708 C CA . PRO A 1 92 ? -0.472 -9.318 -9.285 1.00 89.25 92 PRO A CA 1
ATOM 709 C C . PRO A 1 92 ? -1.788 -9.722 -8.608 1.00 89.25 92 PRO A C 1
ATOM 711 O O . PRO A 1 92 ? -2.289 -9.014 -7.729 1.00 89.25 92 PRO A O 1
ATOM 714 N N . SER A 1 93 ? -2.341 -10.871 -9.001 1.00 89.88 93 SER A N 1
ATOM 715 C CA . SER A 1 93 ? -3.612 -11.383 -8.468 1.00 89.88 93 SER A CA 1
ATOM 716 C C . SER A 1 93 ? -3.585 -11.581 -6.955 1.00 89.88 93 SER A C 1
ATOM 718 O O . SER A 1 93 ? -4.605 -11.402 -6.294 1.00 89.88 93 SER A O 1
ATOM 720 N N . ASP A 1 94 ? -2.424 -11.916 -6.400 1.00 92.00 94 ASP A N 1
ATOM 721 C CA . ASP A 1 94 ? -2.278 -12.194 -4.972 1.00 92.00 94 ASP A CA 1
ATOM 722 C C . ASP A 1 94 ? -2.521 -10.926 -4.145 1.00 92.00 94 ASP A C 1
ATOM 724 O O . ASP A 1 94 ? -3.338 -10.941 -3.228 1.00 92.00 94 ASP A O 1
ATOM 728 N N . ILE A 1 95 ? -1.951 -9.788 -4.561 1.00 90.88 95 ILE A N 1
ATOM 729 C CA . ILE A 1 95 ? -2.166 -8.484 -3.911 1.00 90.88 95 ILE A CA 1
ATOM 730 C C . ILE A 1 95 ? -3.637 -8.054 -4.025 1.00 90.88 95 ILE A C 1
ATOM 732 O O . ILE A 1 95 ? -4.225 -7.558 -3.063 1.00 90.88 95 ILE A O 1
ATOM 736 N N . GLN A 1 96 ? -4.267 -8.282 -5.183 1.00 91.88 96 GLN A N 1
ATOM 737 C CA . GLN A 1 96 ? -5.700 -8.021 -5.372 1.00 91.88 96 GLN A CA 1
ATOM 738 C C . GLN A 1 96 ? -6.571 -8.816 -4.397 1.00 91.88 96 GLN A C 1
ATOM 740 O O . GLN A 1 96 ? -7.539 -8.289 -3.842 1.00 91.88 96 GLN A O 1
ATOM 745 N N . ASN A 1 97 ? -6.250 -10.095 -4.217 1.00 93.25 97 ASN A N 1
ATOM 746 C CA . ASN A 1 97 ? -6.996 -10.995 -3.351 1.00 93.25 97 ASN A CA 1
ATOM 747 C C . ASN A 1 97 ? -6.782 -10.653 -1.874 1.00 93.25 97 ASN A C 1
ATOM 749 O O . ASN A 1 97 ? -7.757 -10.585 -1.128 1.00 93.25 97 ASN A O 1
ATOM 753 N N . GLU A 1 98 ? -5.547 -10.357 -1.463 1.00 92.31 98 GLU A N 1
ATOM 754 C CA . GLU A 1 98 ? -5.236 -9.929 -0.096 1.00 92.31 98 GLU A CA 1
ATOM 755 C C . GLU A 1 98 ? -5.934 -8.618 0.270 1.00 92.31 98 GLU A C 1
ATOM 757 O O . GLU A 1 98 ? -6.558 -8.522 1.329 1.00 92.31 98 GLU A O 1
ATOM 762 N N . TYR A 1 99 ? -5.907 -7.622 -0.620 1.00 94.88 99 TYR A N 1
ATOM 763 C CA . TYR A 1 99 ? -6.582 -6.351 -0.367 1.00 94.88 99 TYR A CA 1
ATOM 764 C C . TYR A 1 99 ? -8.106 -6.514 -0.276 1.00 94.88 99 TYR A C 1
ATOM 766 O O . TYR A 1 99 ? -8.752 -5.916 0.586 1.00 94.88 99 TYR A O 1
ATOM 774 N N . ARG A 1 100 ? -8.694 -7.371 -1.119 1.00 94.19 100 ARG A N 1
ATOM 775 C CA . ARG A 1 100 ? -10.122 -7.709 -1.045 1.00 94.19 100 ARG A CA 1
ATOM 776 C C . ARG A 1 100 ? -10.475 -8.380 0.281 1.00 94.19 100 ARG A C 1
ATOM 778 O O . ARG A 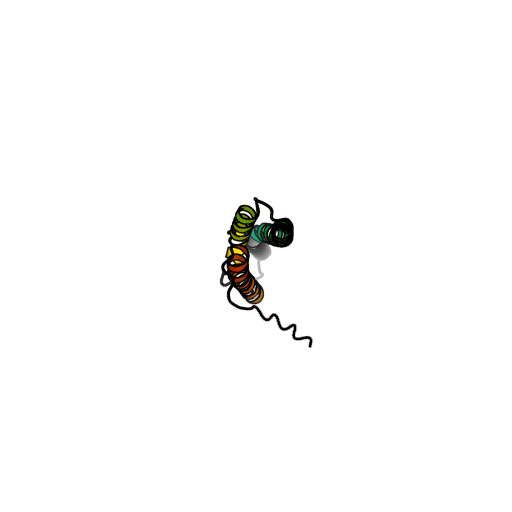1 100 ? -11.425 -7.957 0.932 1.00 94.19 100 ARG A O 1
ATOM 785 N N . LEU A 1 101 ? -9.682 -9.362 0.702 1.00 94.75 101 LEU A N 1
ATOM 786 C CA . LEU A 1 101 ? -9.865 -10.047 1.978 1.00 94.75 101 LEU A CA 1
ATOM 787 C C . LEU A 1 101 ? -9.762 -9.073 3.160 1.00 94.75 101 LEU A C 1
ATOM 789 O O . LEU A 1 101 ? -10.525 -9.182 4.118 1.00 94.75 101 LEU A O 1
ATOM 793 N N . LEU A 1 102 ? -8.843 -8.107 3.097 1.00 95.00 102 LEU A N 1
ATOM 794 C CA . LEU A 1 102 ? -8.702 -7.072 4.119 1.00 95.00 102 LEU A CA 1
ATOM 795 C C . LEU A 1 102 ? -9.954 -6.183 4.207 1.00 95.00 102 LEU A C 1
ATOM 797 O O . LEU A 1 102 ? -10.434 -5.932 5.311 1.00 95.00 102 LEU A O 1
ATOM 801 N N . LEU A 1 103 ? -10.519 -5.764 3.068 1.00 95.88 103 LEU A N 1
ATOM 802 C CA . LEU A 1 103 ? -11.774 -5.000 3.014 1.00 95.88 103 LEU A CA 1
ATOM 803 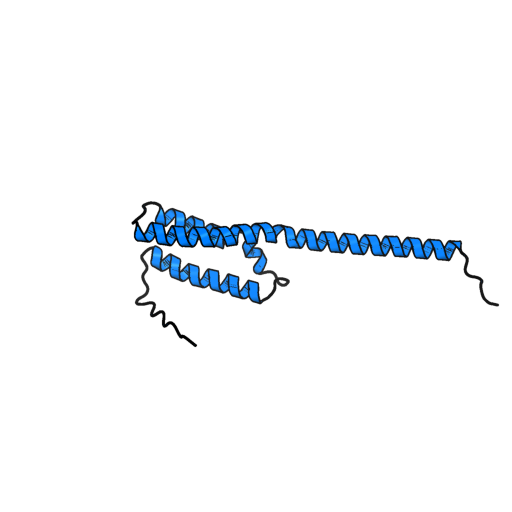C C . LEU A 1 103 ? -12.959 -5.788 3.592 1.00 95.88 103 LEU A C 1
ATOM 805 O O . LEU A 1 103 ? -13.742 -5.240 4.367 1.00 95.88 103 LEU A O 1
ATOM 809 N N . GLU A 1 104 ? -13.080 -7.070 3.245 1.00 95.56 104 GLU A N 1
ATOM 810 C CA . GLU A 1 104 ? -14.139 -7.951 3.755 1.00 95.56 104 GLU A CA 1
ATOM 811 C C . GLU A 1 104 ? -14.036 -8.133 5.275 1.00 95.56 104 GLU A C 1
ATOM 813 O O . GLU A 1 104 ? -15.020 -7.957 5.996 1.00 95.56 104 GLU A O 1
ATOM 818 N N . ARG A 1 105 ? -12.830 -8.418 5.785 1.00 95.62 105 ARG A N 1
ATOM 819 C CA . ARG A 1 105 ? -12.579 -8.566 7.228 1.00 95.62 105 ARG A CA 1
ATOM 820 C C . ARG A 1 105 ? -12.840 -7.275 7.991 1.00 95.62 105 ARG A C 1
ATOM 822 O O . ARG A 1 105 ? -13.431 -7.322 9.068 1.00 95.62 105 ARG A O 1
ATOM 829 N N . TRP A 1 106 ? -12.422 -6.138 7.439 1.00 96.62 106 TRP A N 1
ATOM 830 C CA . TRP A 1 106 ? -12.681 -4.838 8.044 1.00 96.62 106 TRP A CA 1
ATOM 831 C C . TRP A 1 106 ? -14.177 -4.539 8.130 1.00 96.62 106 TRP A C 1
ATOM 833 O O . TRP A 1 106 ? -14.634 -4.134 9.188 1.00 96.62 106 TRP A O 1
ATOM 843 N N . SER A 1 107 ? -14.958 -4.811 7.078 1.00 94.81 107 SER A N 1
ATOM 844 C CA . SER A 1 107 ? -16.409 -4.581 7.105 1.00 94.81 107 SER A CA 1
ATOM 845 C C . SER A 1 107 ? -17.114 -5.362 8.220 1.00 94.81 107 SER A C 1
ATOM 847 O O . SER A 1 107 ? -18.072 -4.854 8.804 1.00 94.81 107 SER A O 1
ATOM 849 N N . LEU A 1 108 ? -16.662 -6.587 8.512 1.00 94.25 108 LEU A N 1
ATOM 850 C CA . LEU A 1 108 ? -17.182 -7.377 9.629 1.00 94.25 108 LEU A CA 1
ATOM 851 C C . LEU A 1 108 ? -16.757 -6.766 10.970 1.00 94.25 108 LEU A C 1
ATOM 853 O O . LEU A 1 108 ? -17.606 -6.513 11.821 1.00 94.25 108 LEU A O 1
ATOM 857 N N . LEU A 1 109 ? -15.463 -6.474 11.132 1.00 94.12 109 LEU A N 1
ATOM 858 C CA . LEU A 1 109 ? -14.909 -5.911 12.364 1.00 94.12 109 LEU A CA 1
ATOM 859 C C . LEU A 1 109 ? -15.503 -4.536 12.702 1.00 94.12 109 LEU A C 1
ATOM 861 O O . LEU A 1 109 ? -15.840 -4.277 13.852 1.00 94.12 109 LEU A O 1
ATOM 865 N N . GLU A 1 110 ? -15.670 -3.658 11.716 1.00 95.00 110 GLU A N 1
ATOM 866 C CA . GLU A 1 110 ? -16.260 -2.329 11.893 1.00 95.00 110 GLU A CA 1
ATOM 867 C C . GLU A 1 110 ? -17.684 -2.426 12.460 1.00 95.00 110 GLU A C 1
ATOM 869 O O . GLU A 1 110 ? -18.044 -1.681 13.374 1.00 95.00 110 GLU A O 1
ATOM 874 N N . SER A 1 111 ? -18.482 -3.376 11.958 1.00 91.31 111 SER A N 1
ATOM 875 C CA . SER A 1 111 ? -19.824 -3.644 12.480 1.00 91.31 111 SER A CA 1
ATOM 876 C C . SER A 1 111 ? -19.780 -4.068 13.950 1.00 91.31 111 SER A C 1
ATOM 878 O O . SER A 1 111 ? -20.577 -3.580 14.754 1.00 91.31 111 SER A O 1
ATOM 880 N N . GLU A 1 112 ? -18.843 -4.945 14.317 1.00 90.38 112 GLU A N 1
ATOM 881 C CA . GLU A 1 112 ? -18.682 -5.399 15.701 1.00 90.38 112 GLU A CA 1
ATOM 882 C C . GLU A 1 112 ? -18.256 -4.270 16.640 1.00 90.38 112 GLU A C 1
ATOM 884 O O . GLU A 1 112 ? -18.820 -4.134 17.730 1.00 90.38 112 GLU A O 1
ATOM 889 N N . LEU A 1 113 ? -17.300 -3.442 16.207 1.00 89.31 113 LEU A N 1
ATOM 890 C CA . LEU A 1 113 ? -16.789 -2.309 16.978 1.00 89.31 113 LEU A CA 1
ATOM 891 C C . LEU A 1 113 ? -17.874 -1.255 17.241 1.00 89.31 113 LEU A C 1
ATOM 893 O O . LEU A 1 113 ? -17.926 -0.705 18.337 1.00 89.31 113 LEU A O 1
ATOM 897 N N . LYS A 1 114 ? -18.789 -1.041 16.288 1.00 87.44 114 LYS A N 1
ATOM 898 C CA . LYS A 1 114 ? -19.945 -0.132 16.423 1.00 87.44 114 LYS A CA 1
ATOM 899 C C . LYS A 1 114 ? -21.120 -0.725 17.213 1.00 87.44 114 LYS A C 1
ATOM 901 O O . LYS A 1 114 ? -22.190 -0.125 17.290 1.00 87.44 114 LYS A O 1
ATOM 906 N N . GLY A 1 115 ? -20.962 -1.921 17.782 1.00 78.25 115 GLY A N 1
ATOM 907 C CA . GLY A 1 115 ? -21.985 -2.571 18.604 1.00 78.25 115 GLY A CA 1
ATOM 908 C C . GLY A 1 115 ? -23.053 -3.349 17.827 1.00 78.25 115 GLY A C 1
ATOM 909 O O . GLY A 1 115 ? -23.923 -3.959 18.452 1.00 78.25 115 GLY A O 1
ATOM 910 N N . ASN A 1 116 ? -22.967 -3.424 16.494 1.00 63.88 116 ASN A N 1
ATOM 911 C CA . ASN A 1 116 ? -23.765 -4.347 15.685 1.00 63.88 116 ASN A CA 1
ATOM 912 C C . ASN A 1 116 ? -23.110 -5.732 15.727 1.00 63.88 116 ASN A C 1
ATOM 914 O O . ASN A 1 116 ? -22.384 -6.129 14.816 1.00 63.88 116 ASN A O 1
ATOM 918 N N . ARG A 1 117 ? -23.351 -6.470 16.814 1.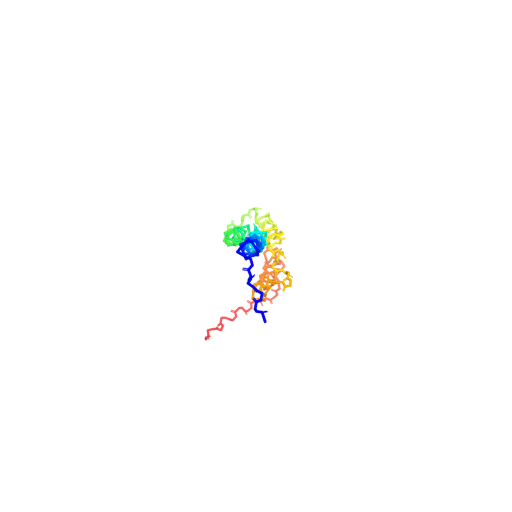00 50.28 117 ARG A N 1
ATOM 919 C CA . ARG A 1 117 ? -22.868 -7.847 16.976 1.00 50.28 117 ARG A CA 1
ATOM 920 C C . ARG A 1 117 ? -23.719 -8.811 16.136 1.00 50.28 117 ARG A C 1
ATOM 922 O O . ARG A 1 117 ? -24.864 -9.068 16.522 1.00 50.28 117 ARG A O 1
ATOM 929 N N . PRO A 1 118 ? -23.212 -9.420 15.050 1.00 46.53 118 PRO A N 1
ATOM 930 C CA . PRO A 1 118 ? -23.774 -10.684 14.596 1.00 46.53 118 PRO A CA 1
ATOM 931 C C . PRO A 1 118 ? -23.611 -11.724 15.718 1.00 46.53 118 PRO A C 1
ATOM 933 O O . PRO A 1 118 ? -22.612 -11.743 16.438 1.00 46.53 118 PRO A O 1
ATOM 936 N N . LYS A 1 119 ? -24.619 -12.582 15.914 1.00 45.25 119 LYS A N 1
ATOM 937 C CA . LYS A 1 119 ? -24.536 -13.705 16.860 1.00 45.25 119 LYS A CA 1
ATOM 938 C C . LYS A 1 119 ? -23.327 -14.583 16.499 1.00 45.25 119 LYS A C 1
ATOM 940 O O . LYS A 1 119 ? -23.374 -15.292 15.504 1.00 45.25 119 LYS A O 1
ATOM 945 N N . THR A 1 120 ? -22.311 -14.555 17.362 1.00 39.16 120 THR A N 1
ATOM 946 C CA . THR A 1 120 ? -21.229 -15.544 17.499 1.00 39.16 120 THR A CA 1
ATOM 947 C C . THR A 1 120 ? -20.300 -15.690 16.287 1.00 39.16 120 THR A C 1
ATOM 949 O O . THR A 1 120 ? -20.547 -16.504 15.400 1.00 39.16 120 THR A O 1
ATOM 952 N N . ILE A 1 121 ? -19.142 -15.017 16.307 1.00 44.53 121 ILE A N 1
ATOM 953 C CA . ILE A 1 121 ? -17.983 -15.493 15.540 1.00 44.53 121 ILE A CA 1
ATOM 954 C C . ILE A 1 121 ? -17.318 -16.623 16.336 1.00 44.53 121 ILE A C 1
ATOM 956 O O . ILE A 1 121 ? -16.505 -16.399 17.232 1.00 44.53 121 ILE A O 1
ATOM 960 N N . SER A 1 122 ? -17.666 -17.862 15.997 1.00 38.56 122 SER A N 1
ATOM 961 C CA . SER A 1 122 ? -16.867 -19.036 16.349 1.00 38.56 122 SER A CA 1
ATOM 962 C C . SER A 1 122 ? -15.606 -19.026 15.485 1.00 38.56 122 SER A C 1
ATOM 964 O O . SER A 1 122 ? -15.596 -19.588 14.393 1.00 38.56 122 SER A O 1
ATOM 966 N N . ILE A 1 123 ? -14.538 -18.365 15.938 1.00 48.03 123 ILE A N 1
ATOM 967 C CA . ILE A 1 123 ? -13.223 -18.513 15.303 1.00 48.03 123 ILE A CA 1
ATOM 968 C C . ILE A 1 123 ? -12.662 -19.864 15.749 1.00 48.03 123 ILE A C 1
ATOM 970 O O . ILE A 1 123 ? -11.992 -19.980 16.774 1.00 48.03 123 ILE A O 1
ATOM 974 N N . SER A 1 124 ? -12.981 -20.914 14.998 1.00 37.75 124 SER A N 1
ATOM 975 C CA . SER A 1 124 ? -12.277 -22.186 15.108 1.00 37.75 124 SER A CA 1
ATOM 976 C C . SER A 1 124 ? -10.863 -21.989 14.571 1.00 37.75 124 SER A C 1
ATOM 978 O O . SER A 1 124 ? -10.662 -21.878 13.363 1.00 37.75 124 SER A O 1
ATOM 980 N N . TYR A 1 125 ? -9.872 -21.949 15.461 1.00 42.03 125 TYR A N 1
ATOM 981 C CA . TYR A 1 125 ? -8.486 -22.182 15.074 1.00 42.03 125 TYR A CA 1
ATOM 982 C C . TYR A 1 125 ? -8.388 -23.621 14.553 1.00 42.03 125 TYR A C 1
ATOM 984 O O . TYR A 1 125 ? -8.292 -24.563 15.336 1.00 42.03 125 TYR A O 1
ATOM 992 N N . GLN A 1 126 ? -8.452 -23.814 13.236 1.00 38.47 126 GLN A N 1
ATOM 993 C CA . GLN A 1 126 ? -7.924 -25.032 12.635 1.00 38.47 126 GLN A CA 1
ATOM 994 C C . GLN A 1 126 ? -6.401 -24.906 12.624 1.00 38.47 126 GLN A C 1
ATOM 996 O O . GLN A 1 126 ? -5.809 -24.297 11.742 1.00 38.47 126 GLN A O 1
ATOM 1001 N N . THR A 1 127 ? -5.772 -25.457 13.657 1.00 39.56 127 THR A N 1
ATOM 1002 C CA . THR A 1 127 ? -4.418 -25.997 13.548 1.00 39.56 127 THR A CA 1
ATOM 1003 C C . THR A 1 127 ? -4.432 -27.138 12.539 1.00 39.56 127 THR A C 1
ATOM 1005 O O . THR A 1 127 ? -5.089 -28.144 12.807 1.00 39.56 127 THR A O 1
ATOM 1008 N N . MET A 1 128 ? -3.712 -26.974 11.428 1.00 38.25 128 MET A N 1
ATOM 1009 C CA . MET A 1 128 ? -2.864 -27.984 10.775 1.00 38.25 128 MET A CA 1
ATOM 1010 C C . MET A 1 128 ? -1.991 -27.317 9.716 1.00 38.25 128 MET A C 1
ATOM 1012 O O . MET A 1 128 ? -2.548 -26.566 8.888 1.00 38.25 128 MET A O 1
#